Protein AF-C4J8I7-F1 (afdb_monomer_lite)

Structure (mmCIF, N/CA/C/O backbone):
data_AF-C4J8I7-F1
#
_entry.id   AF-C4J8I7-F1
#
loop_
_atom_site.group_PDB
_atom_site.id
_atom_site.type_symbol
_atom_site.label_atom_id
_atom_site.label_alt_id
_atom_site.label_comp_id
_atom_site.label_asym_id
_atom_site.label_entity_id
_atom_site.label_seq_id
_atom_site.pdbx_PDB_ins_code
_atom_site.Cartn_x
_atom_site.Cartn_y
_atom_site.Cartn_z
_atom_site.occupancy
_atom_site.B_iso_or_equiv
_atom_site.auth_seq_id
_atom_site.auth_comp_id
_atom_site.auth_asym_id
_atom_site.auth_atom_id
_atom_site.pdbx_PDB_model_num
ATOM 1 N N . MET A 1 1 ? 9.469 -9.850 3.181 1.00 73.75 1 MET A N 1
ATOM 2 C CA . MET A 1 1 ? 8.364 -9.011 3.736 1.00 73.75 1 MET A CA 1
ATOM 3 C C . MET A 1 1 ? 6.980 -9.260 3.111 1.00 73.75 1 MET A C 1
ATOM 5 O O . MET A 1 1 ? 6.038 -8.555 3.447 1.00 73.75 1 MET A O 1
ATOM 9 N N . THR A 1 2 ? 6.801 -10.244 2.224 1.00 83.25 2 THR A N 1
ATOM 10 C CA . THR A 1 2 ? 5.544 -10.425 1.463 1.00 83.25 2 THR A CA 1
ATOM 11 C C . THR A 1 2 ? 4.691 -11.608 1.926 1.00 83.25 2 THR A C 1
ATOM 13 O O . THR A 1 2 ? 3.809 -12.042 1.192 1.00 83.25 2 THR A O 1
ATOM 16 N N . ASP A 1 3 ? 4.972 -12.163 3.104 1.00 90.44 3 ASP A N 1
ATOM 17 C CA . ASP A 1 3 ? 4.226 -13.301 3.642 1.00 90.44 3 ASP A CA 1
ATOM 18 C C . ASP A 1 3 ? 2.792 -12.874 4.026 1.00 90.44 3 ASP A C 1
ATOM 20 O O . ASP A 1 3 ? 2.635 -11.960 4.846 1.00 90.44 3 ASP A O 1
ATOM 24 N N . PRO A 1 4 ? 1.741 -13.519 3.477 1.00 93.12 4 PRO A N 1
ATOM 25 C CA . PRO A 1 4 ? 0.354 -13.245 3.843 1.00 93.12 4 PRO A CA 1
ATOM 26 C C . PRO A 1 4 ? 0.067 -13.334 5.347 1.00 93.12 4 PRO A C 1
ATOM 28 O O . PRO A 1 4 ? -0.838 -12.649 5.825 1.00 93.12 4 PRO A O 1
ATOM 31 N N . GLN A 1 5 ? 0.836 -14.115 6.117 1.00 95.62 5 GLN A N 1
ATOM 32 C CA . GLN A 1 5 ? 0.658 -14.204 7.571 1.00 95.62 5 GLN A CA 1
ATOM 33 C C . GLN A 1 5 ? 0.861 -12.858 8.278 1.00 95.62 5 GLN A C 1
ATOM 35 O O . GLN A 1 5 ? 0.240 -12.613 9.312 1.00 95.62 5 GLN A O 1
ATOM 40 N N . GLN A 1 6 ? 1.643 -11.944 7.694 1.00 93.38 6 GLN A N 1
ATOM 41 C CA . GLN A 1 6 ? 1.862 -10.596 8.231 1.00 93.38 6 GLN A CA 1
ATOM 42 C C . GLN A 1 6 ? 0.598 -9.719 8.191 1.00 93.38 6 GLN A C 1
ATOM 44 O O . GLN A 1 6 ? 0.502 -8.730 8.918 1.00 93.38 6 GLN A O 1
ATOM 49 N N . ILE A 1 7 ? -0.413 -10.092 7.398 1.00 95.81 7 ILE A N 1
ATOM 50 C CA . ILE A 1 7 ? -1.697 -9.380 7.346 1.00 95.81 7 ILE A CA 1
ATOM 51 C C . ILE A 1 7 ? -2.465 -9.545 8.664 1.00 95.81 7 ILE A C 1
ATOM 53 O O . ILE A 1 7 ? -3.143 -8.617 9.098 1.00 95.81 7 ILE A O 1
ATOM 57 N N . VAL A 1 8 ? -2.347 -10.696 9.334 1.00 96.56 8 VAL A N 1
ATOM 58 C CA . VAL A 1 8 ? -3.089 -11.002 10.569 1.00 96.56 8 VAL A CA 1
ATOM 59 C C . VAL A 1 8 ? -2.745 -10.046 11.722 1.00 96.56 8 VAL A C 1
ATOM 61 O O . VAL A 1 8 ? -3.674 -9.441 12.271 1.00 96.56 8 VAL A O 1
ATOM 64 N N . PRO A 1 9 ? -1.468 -9.863 12.122 1.00 97.06 9 PRO A N 1
ATOM 65 C CA . PRO A 1 9 ? -1.126 -8.903 13.169 1.00 97.06 9 PRO A CA 1
ATOM 66 C C . PRO A 1 9 ? -1.464 -7.464 12.760 1.00 97.06 9 PRO A C 1
ATOM 68 O O . PRO A 1 9 ? -1.951 -6.703 13.596 1.00 97.06 9 PRO A O 1
ATOM 71 N N . PHE A 1 10 ? -1.305 -7.100 11.482 1.00 96.25 10 PHE A N 1
ATOM 72 C CA . PHE A 1 10 ? -1.703 -5.784 10.974 1.00 96.25 10 PHE A CA 1
ATOM 73 C C . PHE A 1 10 ? -3.217 -5.548 11.128 1.00 96.25 10 PHE A C 1
ATOM 75 O O . PHE A 1 10 ? -3.640 -4.533 11.682 1.00 96.25 10 PHE A O 1
ATOM 82 N N . TYR A 1 11 ? -4.045 -6.524 10.746 1.00 97.31 11 TYR A N 1
ATOM 83 C CA . TYR A 1 11 ? -5.499 -6.460 10.895 1.00 97.31 11 TYR A CA 1
ATOM 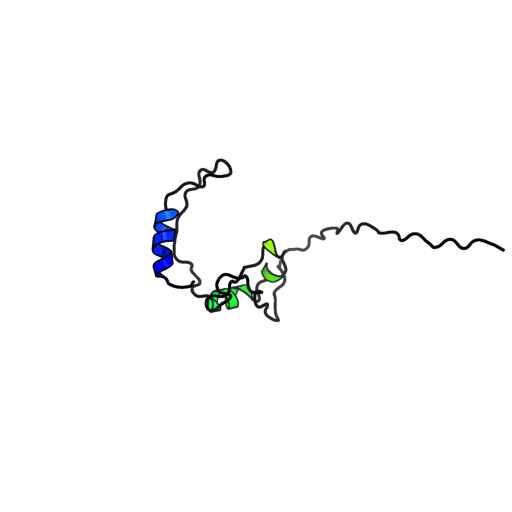84 C C . TYR A 1 11 ? -5.925 -6.307 12.353 1.00 97.31 11 TYR A C 1
ATOM 86 O O . TYR A 1 11 ? -6.671 -5.385 12.672 1.00 97.31 11 TYR A O 1
ATOM 94 N N . LYS A 1 12 ? -5.407 -7.153 13.252 1.00 97.19 12 LYS A N 1
ATOM 95 C CA . LYS A 1 12 ? -5.714 -7.068 14.691 1.00 97.19 12 LYS A CA 1
ATOM 96 C C . LYS A 1 12 ? -5.298 -5.724 15.295 1.00 97.19 12 LYS A C 1
ATOM 98 O O . LYS A 1 12 ? -5.928 -5.242 16.233 1.00 97.19 12 LYS A O 1
ATOM 103 N N . THR A 1 13 ? -4.235 -5.125 14.765 1.00 96.38 13 THR A N 1
ATOM 104 C CA . THR A 1 13 ? -3.701 -3.864 15.279 1.00 96.38 13 THR A CA 1
ATOM 105 C C . THR A 1 13 ? -4.512 -2.659 14.826 1.00 96.38 13 THR A C 1
ATOM 107 O O . THR A 1 13 ? -4.650 -1.739 15.624 1.00 96.38 13 THR A O 1
ATOM 110 N N . PHE A 1 14 ? -5.056 -2.637 13.607 1.00 96.38 14 PHE A N 1
ATOM 111 C CA . PHE A 1 14 ? -5.681 -1.428 13.051 1.00 96.38 14 PHE A CA 1
ATOM 112 C C . PHE A 1 14 ? -7.191 -1.526 12.841 1.00 96.38 14 PHE A C 1
ATOM 114 O O . PHE A 1 14 ? -7.885 -0.525 13.006 1.00 96.38 14 PHE A O 1
ATOM 121 N N . ASN A 1 15 ? -7.725 -2.693 12.482 1.00 97.19 15 ASN A N 1
ATOM 122 C CA . ASN A 1 15 ? -9.131 -2.806 12.109 1.00 97.19 15 ASN A CA 1
ATOM 123 C C . ASN A 1 15 ? -10.059 -2.456 13.286 1.00 97.19 15 ASN A C 1
ATOM 125 O O . ASN A 1 15 ? -9.887 -2.959 14.394 1.00 97.19 15 ASN A O 1
ATOM 129 N N . GLY A 1 16 ? -11.052 -1.599 13.043 1.00 96.44 16 GLY A N 1
ATOM 130 C CA . GLY A 1 16 ? -12.001 -1.137 14.056 1.00 96.44 16 GLY A CA 1
ATOM 131 C C . GLY A 1 16 ? -11.472 -0.035 14.980 1.00 96.44 16 GLY A C 1
ATOM 132 O O . GLY A 1 16 ? -12.228 0.456 15.817 1.00 96.44 16 GLY A O 1
ATOM 133 N N . LYS A 1 17 ? -10.213 0.402 14.835 1.00 96.56 17 LYS A N 1
ATOM 134 C CA . LYS A 1 17 ? -9.647 1.499 15.637 1.00 96.56 17 LYS A CA 1
ATOM 135 C C . LYS A 1 17 ? -9.842 2.857 14.965 1.00 96.56 17 LYS A C 1
ATOM 137 O O . LYS A 1 17 ? -9.806 2.962 13.740 1.00 96.56 17 LYS A O 1
ATOM 142 N N . LYS A 1 18 ? -10.038 3.906 15.768 1.00 96.56 18 LYS A N 1
ATOM 143 C CA . LYS A 1 18 ? -10.104 5.295 15.287 1.00 96.56 18 LYS A CA 1
ATOM 144 C C . LYS A 1 18 ? -8.711 5.830 14.968 1.00 96.56 18 LYS A C 1
ATOM 146 O O . LYS A 1 18 ? -7.737 5.452 15.615 1.00 96.56 18 LYS A O 1
ATOM 151 N N . TRP A 1 19 ? -8.623 6.737 14.000 1.00 95.69 19 TRP A N 1
ATOM 152 C CA . TRP A 1 19 ? -7.384 7.472 13.752 1.00 95.69 19 TRP A CA 1
ATOM 153 C C . TRP A 1 19 ? -7.162 8.512 14.852 1.00 95.69 19 TRP A C 1
ATOM 155 O O . TRP A 1 19 ? -7.944 9.442 15.004 1.00 95.69 19 TRP A O 1
ATOM 165 N N . GLU A 1 20 ? -6.074 8.364 15.604 1.00 92.50 20 GLU A N 1
ATOM 166 C CA . GLU A 1 20 ? -5.789 9.181 16.795 1.00 92.50 20 GLU A CA 1
ATOM 167 C C . GLU A 1 20 ? -5.437 10.641 16.474 1.00 92.50 20 GLU A C 1
ATOM 169 O O . GLU A 1 20 ? -5.549 11.522 17.321 1.00 92.50 20 GLU A O 1
ATOM 174 N N . LYS A 1 21 ? -4.993 10.916 15.244 1.00 92.00 21 LYS A N 1
ATOM 175 C CA . LYS A 1 21 ? -4.556 12.250 14.824 1.00 92.00 21 LYS A CA 1
ATOM 176 C C . LYS A 1 21 ? -5.689 13.037 14.168 1.00 92.00 21 LYS A C 1
ATOM 178 O O . LYS A 1 21 ? -6.628 12.472 13.609 1.00 92.00 21 LYS A O 1
ATOM 183 N N . PHE A 1 22 ? -5.539 14.362 14.174 1.00 91.06 22 PHE A N 1
ATOM 184 C CA . PHE A 1 22 ? -6.414 15.313 13.475 1.00 91.06 22 PHE A CA 1
ATOM 185 C C . PHE A 1 22 ? -7.873 15.334 13.964 1.00 91.06 22 PHE A C 1
ATOM 187 O O . PHE A 1 22 ? -8.755 15.703 13.193 1.00 91.06 22 PHE A O 1
ATOM 194 N N . ASN A 1 23 ? -8.134 14.929 15.217 1.00 89.88 23 ASN A N 1
ATOM 195 C CA . ASN A 1 23 ? -9.487 14.797 15.780 1.00 89.88 23 ASN A CA 1
ATOM 196 C C . ASN A 1 23 ? -10.423 13.980 14.871 1.00 89.88 23 ASN A C 1
ATOM 198 O O . ASN A 1 23 ? -11.597 14.302 14.705 1.00 89.88 23 ASN A O 1
ATOM 202 N N . SER A 1 24 ? -9.881 12.954 14.211 1.00 94.50 24 SER A N 1
ATOM 203 C CA . SER A 1 24 ? -10.633 12.208 13.214 1.00 94.50 24 SER A CA 1
ATOM 204 C C . SER A 1 24 ? -11.592 11.216 13.863 1.00 94.50 24 SER A C 1
ATOM 206 O O . SER A 1 24 ? -11.209 10.398 14.694 1.00 94.50 24 SER A O 1
ATOM 208 N N . GLU A 1 25 ? -12.841 11.212 13.407 1.00 96.19 25 GLU A N 1
ATOM 209 C CA . GLU A 1 25 ? -13.821 10.190 13.793 1.00 96.19 25 GLU A CA 1
ATOM 210 C C . GLU A 1 25 ? -13.738 8.921 12.933 1.00 96.19 25 GLU A C 1
ATOM 212 O O . GLU A 1 25 ? -14.419 7.932 13.207 1.00 96.19 25 GLU A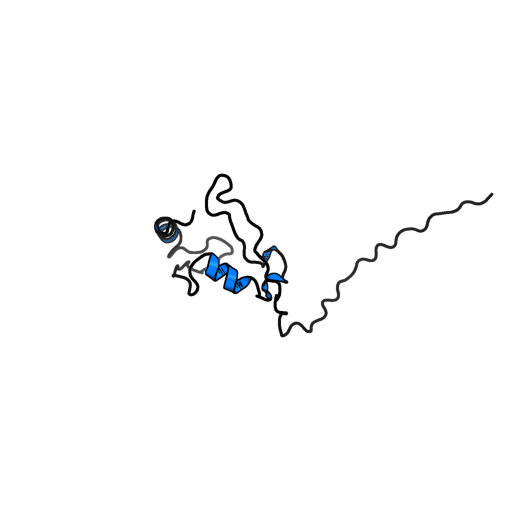 O 1
ATOM 217 N N . LYS A 1 26 ? -12.902 8.931 11.886 1.00 97.12 26 LYS A N 1
ATOM 218 C CA . LYS A 1 26 ? -12.762 7.808 10.956 1.00 97.12 26 LYS A CA 1
ATOM 219 C C . LYS A 1 26 ? -12.248 6.568 11.690 1.00 97.12 26 LYS A C 1
ATOM 221 O O . LYS A 1 26 ? -11.256 6.628 12.416 1.00 97.12 26 LYS A O 1
ATOM 226 N N . VAL A 1 27 ? -12.890 5.436 11.421 1.00 97.06 27 VAL A N 1
ATOM 227 C CA . VAL A 1 27 ? -12.508 4.109 11.916 1.00 97.06 27 VAL A CA 1
ATOM 228 C C . VAL A 1 27 ? -11.814 3.347 10.790 1.00 97.06 27 VAL A C 1
ATOM 230 O O . VAL A 1 27 ? -12.312 3.310 9.664 1.00 97.06 27 VAL A O 1
ATOM 233 N N . ALA A 1 28 ? -10.650 2.762 11.062 1.00 96.88 28 ALA A N 1
ATOM 234 C CA . ALA A 1 28 ? -9.910 1.996 10.072 1.00 96.88 28 ALA A CA 1
ATOM 235 C C . ALA A 1 28 ? -10.609 0.658 9.778 1.00 96.88 28 ALA A C 1
ATOM 237 O O . ALA A 1 28 ? -11.020 -0.063 10.687 1.00 96.88 28 ALA A O 1
ATOM 238 N N . SER A 1 29 ? -10.713 0.319 8.494 1.00 97.19 29 SER A N 1
ATOM 239 C CA . SER A 1 29 ? -11.268 -0.944 8.006 1.00 97.19 29 SER A CA 1
ATOM 240 C C . SER A 1 29 ? -10.353 -1.509 6.932 1.00 97.19 29 SER A C 1
ATOM 242 O O . SER A 1 29 ? -9.852 -0.763 6.089 1.00 97.19 29 SER A O 1
ATOM 244 N N . LEU A 1 30 ? -10.138 -2.821 6.956 1.00 96.56 30 LEU A N 1
ATOM 245 C CA . LEU A 1 30 ? -9.273 -3.512 6.004 1.00 96.56 30 LEU A CA 1
ATOM 246 C C . LEU A 1 30 ? -10.091 -4.436 5.101 1.00 96.56 30 LEU A C 1
ATOM 248 O O . LEU A 1 30 ? -10.998 -5.129 5.552 1.00 96.56 30 LEU A O 1
ATOM 252 N N . ALA A 1 31 ? -9.722 -4.467 3.825 1.00 96.69 31 ALA A N 1
ATOM 253 C CA . ALA A 1 31 ? -10.247 -5.384 2.823 1.00 96.69 31 ALA A CA 1
ATOM 254 C C . ALA A 1 31 ? -9.147 -5.696 1.802 1.00 96.69 31 ALA A C 1
ATOM 256 O O . ALA A 1 31 ? -8.181 -4.941 1.662 1.00 96.69 31 ALA A O 1
ATOM 257 N N . TYR A 1 32 ? -9.295 -6.795 1.065 1.00 96.88 32 TYR A N 1
ATOM 258 C CA . TYR A 1 32 ? -8.382 -7.099 -0.031 1.00 96.88 32 TYR A CA 1
ATOM 259 C C . TYR A 1 32 ? -8.561 -6.100 -1.179 1.00 96.88 32 TYR A C 1
ATOM 261 O O . TYR A 1 32 ? -9.678 -5.775 -1.582 1.00 96.88 32 TYR A O 1
ATOM 269 N N . ALA A 1 33 ? -7.444 -5.621 -1.724 1.00 96.44 33 ALA A N 1
ATOM 270 C CA . ALA A 1 33 ? -7.447 -4.759 -2.897 1.00 96.44 33 ALA A CA 1
ATOM 271 C C . ALA A 1 33 ? -7.955 -5.501 -4.145 1.00 96.44 33 ALA A C 1
ATOM 273 O O . ALA A 1 33 ? -7.767 -6.707 -4.299 1.00 96.44 33 ALA A O 1
ATOM 274 N N . ARG A 1 34 ? -8.535 -4.759 -5.090 1.00 97.69 34 ARG A N 1
ATOM 275 C CA . ARG A 1 34 ? -8.967 -5.313 -6.382 1.00 97.69 34 ARG A CA 1
ATOM 276 C C . ARG A 1 34 ? -7.796 -5.823 -7.229 1.00 97.69 34 ARG A C 1
ATOM 278 O O . ARG A 1 34 ? -7.933 -6.816 -7.932 1.00 97.69 34 ARG A O 1
ATOM 285 N N . ILE A 1 35 ? -6.669 -5.116 -7.193 1.00 97.38 35 ILE A N 1
ATOM 286 C CA . ILE A 1 35 ? -5.440 -5.493 -7.895 1.00 97.38 35 ILE A CA 1
ATOM 287 C C . ILE A 1 35 ? -4.518 -6.132 -6.866 1.00 97.38 35 ILE A C 1
ATOM 289 O O . ILE A 1 35 ? -4.202 -5.511 -5.853 1.00 97.38 35 ILE A O 1
ATOM 293 N N . GLN A 1 36 ? -4.110 -7.369 -7.124 1.00 96.19 36 GLN A N 1
ATOM 294 C CA . GLN A 1 36 ? -3.326 -8.180 -6.200 1.00 96.19 36 GLN A CA 1
ATOM 295 C C . GLN A 1 36 ? -1.958 -8.507 -6.797 1.00 96.19 36 GLN A C 1
ATOM 297 O O . GLN A 1 36 ? -1.842 -8.815 -7.981 1.00 96.19 36 GLN A O 1
ATOM 302 N N . GLY A 1 37 ? -0.927 -8.473 -5.952 1.00 94.06 37 GLY A N 1
ATOM 303 C CA . GLY A 1 37 ? 0.447 -8.812 -6.322 1.00 94.06 37 GLY A CA 1
ATOM 304 C C . GLY A 1 37 ? 1.288 -7.628 -6.814 1.00 94.06 37 GLY A C 1
ATOM 305 O O . GLY A 1 37 ? 0.815 -6.720 -7.497 1.00 94.06 37 GLY A O 1
ATOM 306 N N . ARG A 1 38 ? 2.587 -7.668 -6.482 1.00 93.19 38 ARG A N 1
ATOM 307 C CA . ARG A 1 38 ? 3.572 -6.612 -6.786 1.00 93.19 38 ARG A CA 1
ATOM 308 C C . ARG A 1 38 ? 3.647 -6.292 -8.280 1.00 93.19 38 ARG A C 1
ATOM 310 O O . ARG A 1 38 ? 3.543 -5.132 -8.657 1.00 93.19 38 ARG A O 1
ATOM 317 N N . ASN A 1 39 ? 3.774 -7.312 -9.130 1.00 94.75 39 ASN A N 1
ATOM 318 C CA . ASN A 1 39 ? 3.929 -7.118 -10.576 1.00 94.75 39 ASN A CA 1
ATOM 319 C C . ASN A 1 39 ? 2.665 -6.536 -11.222 1.00 94.75 39 ASN A C 1
ATOM 321 O O . ASN A 1 39 ? 2.767 -5.693 -12.108 1.00 94.75 39 ASN A O 1
ATOM 325 N N . ALA A 1 40 ? 1.478 -6.933 -10.752 1.00 96.38 40 ALA A N 1
ATOM 326 C CA . ALA A 1 40 ? 0.218 -6.380 -11.241 1.00 96.38 40 ALA A CA 1
ATOM 327 C C . ALA A 1 40 ? 0.057 -4.905 -10.840 1.00 96.38 40 ALA A C 1
ATOM 329 O O . ALA A 1 40 ? -0.361 -4.091 -11.660 1.00 96.38 40 ALA A O 1
ATOM 330 N N . LEU A 1 41 ? 0.442 -4.542 -9.610 1.00 96.19 41 LEU A N 1
ATOM 331 C CA . LEU A 1 41 ? 0.470 -3.147 -9.159 1.00 96.19 41 LEU A CA 1
ATOM 332 C C . LEU A 1 41 ? 1.470 -2.312 -9.968 1.00 96.19 41 LEU A C 1
ATOM 334 O O . LEU A 1 41 ? 1.128 -1.218 -10.413 1.00 96.19 41 LEU A O 1
ATOM 338 N N . ILE A 1 42 ? 2.670 -2.842 -10.226 1.00 95.50 42 ILE A N 1
ATOM 339 C CA . ILE A 1 42 ? 3.658 -2.200 -11.101 1.00 95.50 42 ILE A CA 1
ATOM 340 C C . ILE A 1 42 ? 3.064 -1.953 -12.488 1.00 95.50 42 ILE A C 1
ATOM 342 O O . ILE A 1 42 ? 3.025 -0.812 -12.942 1.00 95.50 42 ILE A O 1
ATOM 346 N N . ALA A 1 43 ? 2.526 -2.991 -13.129 1.00 95.62 43 ALA A N 1
ATOM 347 C CA . ALA A 1 43 ? 1.942 -2.883 -14.461 1.00 95.62 43 ALA A CA 1
ATOM 348 C C . ALA A 1 43 ? 0.776 -1.883 -14.518 1.00 95.62 43 ALA A C 1
ATOM 350 O O . ALA A 1 43 ? 0.607 -1.183 -15.518 1.00 95.62 43 ALA A O 1
ATOM 351 N N . HIS A 1 44 ? -0.001 -1.785 -13.437 1.00 95.56 44 HIS A N 1
ATOM 352 C CA . HIS A 1 44 ? -1.110 -0.846 -13.331 1.00 95.56 44 HIS A CA 1
ATOM 353 C C . HIS A 1 44 ? -0.648 0.617 -13.296 1.00 95.56 44 HIS A C 1
ATOM 355 O O . HIS A 1 44 ? -1.265 1.472 -13.933 1.00 95.56 44 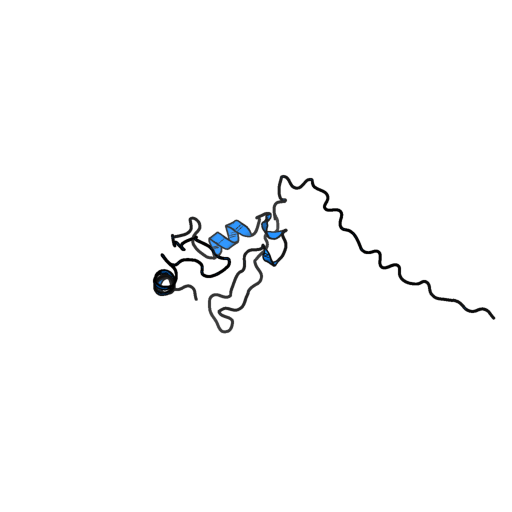HIS A O 1
ATOM 361 N N . PHE A 1 45 ? 0.442 0.916 -12.581 1.00 95.25 45 PHE A N 1
ATOM 362 C CA . PHE A 1 45 ? 0.897 2.292 -12.376 1.00 95.25 45 PHE A CA 1
ATOM 363 C C . PHE A 1 45 ? 2.038 2.740 -13.299 1.00 95.25 45 PHE A C 1
ATOM 365 O O . PHE A 1 45 ? 2.152 3.940 -13.530 1.00 95.25 45 PHE A O 1
ATOM 372 N N . GLN A 1 46 ? 2.827 1.835 -13.888 1.00 94.31 46 GLN A N 1
ATOM 373 C CA . GLN A 1 46 ? 4.034 2.181 -14.662 1.00 94.31 46 GLN A CA 1
ATOM 374 C C . GLN A 1 46 ? 3.780 3.145 -15.835 1.00 94.31 46 GLN A C 1
ATOM 376 O O . GLN A 1 46 ? 4.642 3.956 -16.153 1.00 94.31 46 GLN A O 1
ATOM 381 N N . ASN A 1 47 ? 2.592 3.090 -16.453 1.00 93.31 47 ASN A N 1
ATOM 382 C CA . ASN A 1 47 ? 2.178 3.979 -17.550 1.00 93.31 47 ASN A CA 1
ATOM 383 C C . ASN A 1 47 ? 1.100 4.994 -17.119 1.00 93.31 47 ASN A C 1
ATOM 385 O O . ASN A 1 47 ? 0.525 5.701 -17.952 1.00 93.31 47 ASN A O 1
ATOM 389 N N . SER A 1 48 ? 0.769 5.038 -15.827 1.00 93.38 48 SER A N 1
ATOM 390 C CA . SER A 1 48 ? -0.224 5.962 -15.289 1.00 93.38 48 SER A CA 1
ATOM 391 C C . SER A 1 48 ? 0.335 7.373 -15.265 1.00 93.38 48 SER A C 1
ATOM 393 O O . SER A 1 48 ? 1.471 7.598 -14.857 1.00 93.38 48 SER A O 1
ATOM 395 N N . SER A 1 49 ? -0.506 8.351 -15.584 1.00 92.50 49 SER A N 1
ATOM 396 C CA . SER A 1 49 ? -0.157 9.766 -15.479 1.00 92.50 49 SER A CA 1
ATOM 397 C C . SER A 1 49 ? 0.235 10.206 -14.066 1.00 92.50 49 SER A C 1
ATOM 399 O O . SER A 1 49 ? 0.810 11.275 -13.895 1.00 92.50 49 SER A O 1
ATOM 401 N N . LEU A 1 50 ? -0.068 9.382 -13.055 1.00 92.12 50 LEU A N 1
ATOM 402 C CA . LEU A 1 50 ? 0.402 9.549 -11.681 1.00 92.12 50 LEU A CA 1
ATOM 403 C C . LEU A 1 50 ? 1.938 9.608 -11.590 1.00 92.12 50 LEU A C 1
ATOM 405 O O . LEU A 1 50 ? 2.465 10.306 -10.730 1.00 92.12 50 LEU A O 1
ATOM 409 N N . MET A 1 51 ? 2.659 8.943 -12.498 1.00 92.06 51 MET A N 1
ATOM 410 C CA . MET A 1 51 ? 4.127 8.958 -12.522 1.00 92.06 51 MET A CA 1
ATOM 411 C C . MET A 1 51 ? 4.716 10.327 -12.902 1.00 92.06 51 MET A C 1
ATOM 413 O O . MET A 1 51 ? 5.892 10.566 -12.639 1.00 92.06 51 MET A O 1
ATOM 417 N N . ASN A 1 52 ? 3.903 11.235 -13.456 1.00 90.25 52 ASN A N 1
ATOM 418 C CA . ASN A 1 52 ? 4.292 12.612 -13.774 1.00 90.25 52 ASN A CA 1
ATOM 419 C C . ASN A 1 52 ? 4.064 13.595 -12.608 1.00 90.25 52 ASN A C 1
ATOM 421 O O . ASN A 1 52 ? 4.436 14.758 -12.722 1.00 90.25 52 ASN A O 1
ATOM 425 N N . GLU A 1 53 ? 3.442 13.168 -11.503 1.00 91.25 53 GLU A N 1
ATOM 426 C CA . GLU A 1 53 ? 3.224 14.022 -10.324 1.00 91.25 53 GLU A CA 1
ATOM 427 C C . GLU A 1 53 ? 4.495 14.185 -9.482 1.00 91.25 53 GLU A C 1
ATOM 429 O O . GLU A 1 53 ? 5.527 13.575 -9.758 1.00 91.25 53 GLU A O 1
ATOM 434 N N . GLU A 1 54 ? 4.422 14.977 -8.416 1.00 91.25 54 GLU A N 1
ATOM 435 C CA . GLU A 1 54 ? 5.496 15.096 -7.429 1.00 91.25 54 GLU A CA 1
ATOM 436 C C . GLU A 1 54 ? 5.888 13.750 -6.811 1.00 91.25 54 GLU A C 1
ATOM 438 O O . GLU A 1 54 ? 5.049 12.864 -6.633 1.00 91.25 54 GLU A O 1
ATOM 443 N N . LYS A 1 55 ? 7.164 13.595 -6.433 1.00 88.25 55 LYS A N 1
ATOM 444 C CA . LYS A 1 55 ? 7.707 12.317 -5.928 1.00 88.25 55 LYS A CA 1
ATOM 445 C C . LYS A 1 55 ? 6.919 11.747 -4.740 1.00 88.25 55 LYS A C 1
ATOM 447 O O . LYS A 1 55 ? 6.749 10.536 -4.668 1.00 88.25 55 LYS A O 1
ATOM 452 N N . TRP A 1 56 ? 6.400 12.602 -3.856 1.00 91.38 56 TRP A N 1
ATOM 453 C CA . TRP A 1 56 ? 5.622 12.208 -2.672 1.00 91.38 56 TRP A CA 1
ATOM 454 C C . TRP A 1 56 ? 4.191 11.736 -2.989 1.00 91.38 56 TRP A C 1
ATOM 456 O O . TRP A 1 56 ? 3.551 11.117 -2.144 1.00 91.38 56 TRP A O 1
ATOM 466 N N . CYS A 1 57 ? 3.703 11.988 -4.208 1.00 91.81 57 CYS A N 1
ATOM 467 C CA . CYS A 1 57 ? 2.409 11.510 -4.706 1.00 91.81 57 CYS A CA 1
ATOM 468 C C . CYS A 1 57 ? 2.516 10.205 -5.510 1.00 91.81 57 CYS A C 1
ATOM 470 O O . CYS A 1 57 ? 1.492 9.645 -5.909 1.00 91.81 57 CYS A O 1
ATOM 472 N N . ARG A 1 58 ? 3.733 9.745 -5.818 1.00 93.56 58 ARG A N 1
ATOM 473 C CA . ARG A 1 58 ? 3.956 8.551 -6.641 1.00 93.56 58 ARG A CA 1
ATOM 474 C C . ARG A 1 58 ? 3.881 7.282 -5.787 1.00 93.56 58 ARG A C 1
ATOM 476 O O . ARG A 1 58 ? 4.176 7.328 -4.592 1.00 93.56 58 ARG A O 1
ATOM 483 N N . PRO A 1 59 ? 3.535 6.130 -6.382 1.00 94.88 59 PRO A N 1
ATOM 484 C CA . PRO A 1 59 ? 3.612 4.857 -5.681 1.00 94.88 59 PRO A CA 1
ATOM 485 C C . PRO A 1 59 ? 5.049 4.559 -5.236 1.00 94.88 59 PRO A C 1
ATOM 487 O O . PRO A 1 59 ? 6.002 4.791 -5.983 1.00 94.88 59 PRO A O 1
ATOM 490 N N . MET A 1 60 ? 5.193 4.008 -4.033 1.00 94.81 60 MET A N 1
ATOM 491 C CA . MET A 1 60 ? 6.479 3.566 -3.495 1.00 94.81 60 MET A CA 1
ATOM 492 C C . MET A 1 60 ? 6.624 2.055 -3.632 1.00 94.81 60 MET A C 1
ATOM 494 O O . MET A 1 60 ? 5.659 1.306 -3.461 1.00 94.81 60 MET A O 1
ATOM 498 N N . LEU A 1 61 ? 7.847 1.620 -3.921 1.00 93.94 61 LEU A N 1
ATOM 499 C CA . LEU A 1 61 ? 8.230 0.220 -3.968 1.00 93.94 61 LEU A CA 1
ATOM 500 C C . LEU A 1 61 ? 9.338 -0.019 -2.947 1.00 93.94 61 LEU A C 1
ATOM 502 O O . LEU A 1 61 ? 10.158 0.860 -2.698 1.00 93.94 61 LEU A O 1
ATOM 506 N N . PHE A 1 62 ? 9.351 -1.211 -2.367 1.00 94.62 62 PHE A N 1
ATOM 507 C CA . PHE A 1 62 ? 10.380 -1.641 -1.430 1.00 94.62 62 PHE A CA 1
ATOM 508 C C . PHE A 1 62 ? 10.919 -2.996 -1.876 1.00 94.62 62 PHE A C 1
ATOM 510 O O . PHE A 1 62 ? 10.173 -3.815 -2.439 1.00 94.62 62 PHE A O 1
ATOM 517 N N . HIS A 1 63 ? 12.198 -3.241 -1.610 1.00 93.19 63 HIS A N 1
ATOM 518 C CA . HIS A 1 63 ? 12.812 -4.538 -1.858 1.00 93.19 63 HIS A CA 1
ATOM 519 C C . HIS A 1 63 ? 12.143 -5.598 -0.979 1.00 93.19 63 HIS A C 1
ATOM 521 O O . HIS A 1 63 ? 11.999 -5.436 0.235 1.00 93.19 63 HIS A O 1
ATOM 527 N N . LYS A 1 64 ? 11.703 -6.694 -1.604 1.00 88.62 64 LYS A N 1
ATOM 528 C CA . LYS A 1 64 ? 10.909 -7.728 -0.924 1.00 88.62 64 LYS A CA 1
ATOM 529 C C . LYS A 1 64 ? 11.733 -8.635 -0.005 1.00 88.62 64 LYS A C 1
ATOM 531 O O . LYS A 1 64 ? 11.235 -9.002 1.063 1.00 88.62 64 LYS A O 1
ATOM 536 N N . ASP A 1 65 ? 12.944 -8.975 -0.444 1.00 87.19 65 ASP A N 1
ATOM 537 C CA . ASP A 1 65 ? 13.810 -10.029 0.089 1.00 87.19 65 ASP A CA 1
ATOM 538 C C . ASP A 1 65 ? 15.288 -9.628 -0.077 1.00 87.19 65 ASP A C 1
ATOM 540 O O . ASP A 1 65 ? 15.608 -8.720 -0.848 1.00 87.19 65 ASP A O 1
ATOM 544 N N . GLY A 1 66 ? 16.186 -10.350 0.598 1.00 88.19 66 GLY A N 1
ATOM 545 C CA . GLY A 1 66 ? 17.633 -10.137 0.520 1.00 88.19 66 GLY A CA 1
ATOM 546 C C . GLY A 1 66 ? 18.168 -9.135 1.552 1.00 88.19 66 GLY A C 1
ATOM 547 O O . GLY A 1 66 ? 17.422 -8.702 2.430 1.00 88.19 66 GLY A O 1
ATOM 548 N N . PRO A 1 67 ? 19.461 -8.771 1.468 1.00 91.44 67 PRO A N 1
ATOM 549 C CA . PRO A 1 67 ? 20.114 -7.897 2.447 1.00 91.44 67 PRO A CA 1
ATOM 550 C C . PRO A 1 67 ? 19.524 -6.481 2.493 1.00 91.44 67 PRO A C 1
ATOM 552 O O . PRO A 1 67 ? 19.601 -5.835 3.529 1.00 91.44 67 PRO A O 1
ATOM 555 N N . ASN A 1 68 ? 18.885 -6.042 1.406 1.00 90.81 68 ASN A N 1
ATOM 556 C CA . ASN A 1 68 ? 18.267 -4.718 1.287 1.00 90.81 68 ASN A CA 1
ATOM 557 C C . ASN A 1 68 ? 16.747 -4.760 1.545 1.00 90.81 68 ASN A C 1
ATOM 559 O O . ASN A 1 68 ? 16.028 -3.840 1.162 1.00 90.81 68 ASN A O 1
ATOM 563 N N . ALA A 1 69 ? 16.203 -5.860 2.086 1.00 90.12 69 ALA A N 1
ATOM 564 C CA . ALA A 1 69 ? 14.761 -5.994 2.296 1.00 90.12 69 ALA A CA 1
ATOM 565 C C . ALA A 1 69 ? 14.226 -4.868 3.197 1.00 90.12 69 ALA A C 1
ATOM 567 O O . ALA A 1 69 ? 14.708 -4.668 4.307 1.00 90.12 69 ALA A O 1
ATOM 568 N N . GLY A 1 70 ? 13.196 -4.166 2.721 1.00 90.19 70 GLY A N 1
ATOM 569 C CA . GLY A 1 70 ? 12.634 -2.993 3.397 1.00 90.19 70 GLY A CA 1
ATOM 570 C C . GLY A 1 70 ? 13.180 -1.653 2.905 1.00 90.19 70 GLY A C 1
ATOM 571 O O . GLY A 1 70 ? 12.512 -0.641 3.111 1.00 90.19 70 GLY A O 1
ATOM 572 N N . ASP A 1 71 ? 14.299 -1.635 2.178 1.00 94.19 71 ASP A N 1
ATOM 573 C CA . ASP A 1 71 ? 14.805 -0.411 1.560 1.00 94.19 71 ASP A CA 1
ATOM 574 C C . ASP A 1 71 ? 13.944 -0.006 0.365 1.00 94.19 71 ASP A C 1
ATOM 576 O O . ASP A 1 71 ? 13.475 -0.849 -0.416 1.00 94.19 71 ASP A O 1
ATOM 580 N N . GLN A 1 72 ? 13.758 1.305 0.199 1.00 93.50 72 GLN A N 1
ATOM 581 C CA . GLN A 1 72 ? 12.999 1.856 -0.915 1.00 93.50 72 GLN A CA 1
ATOM 582 C C . GLN A 1 72 ? 13.711 1.588 -2.247 1.00 93.50 72 GLN A C 1
ATOM 584 O O . GLN A 1 72 ? 14.901 1.845 -2.411 1.00 93.50 72 GLN A O 1
ATOM 589 N N . GLU A 1 73 ? 12.945 1.111 -3.221 1.00 93.00 73 GLU A N 1
ATOM 590 C CA . GLU A 1 73 ? 13.380 0.873 -4.592 1.00 93.00 73 GLU A CA 1
ATOM 591 C C . GLU A 1 73 ? 12.730 1.909 -5.527 1.00 93.00 73 GLU A C 1
ATOM 593 O O . GLU A 1 73 ? 11.558 2.267 -5.338 1.00 93.00 73 GLU A O 1
ATOM 598 N N . PRO A 1 74 ? 13.444 2.399 -6.556 1.00 92.00 74 PRO A N 1
ATOM 599 C CA . PRO A 1 74 ? 12.840 3.224 -7.593 1.00 92.00 74 PRO A CA 1
ATOM 600 C C . PRO A 1 74 ? 11.679 2.502 -8.284 1.00 92.00 74 PRO A C 1
ATOM 602 O O . PRO A 1 74 ? 11.786 1.343 -8.678 1.00 92.00 74 PRO A O 1
ATOM 605 N N . PHE A 1 75 ? 10.560 3.200 -8.475 1.00 93.56 75 PHE A N 1
ATOM 606 C CA . PHE A 1 75 ? 9.432 2.629 -9.204 1.00 93.56 75 PHE A CA 1
ATOM 607 C C . PHE A 1 75 ? 9.768 2.530 -10.704 1.00 93.56 75 PHE A C 1
ATOM 609 O O . PHE A 1 75 ? 10.195 3.533 -11.283 1.00 93.56 75 PHE A O 1
ATOM 616 N N . PRO A 1 76 ? 9.547 1.380 -11.366 1.00 93.12 76 PRO A N 1
ATOM 617 C CA . PRO A 1 76 ? 9.802 1.247 -12.796 1.00 93.12 76 PRO A CA 1
ATOM 618 C C . PRO A 1 76 ? 8.788 2.076 -13.597 1.00 93.12 76 PRO A C 1
ATOM 620 O O . PRO A 1 76 ? 7.584 1.811 -13.588 1.00 93.12 76 PRO A O 1
ATOM 623 N N . VAL A 1 77 ? 9.279 3.111 -14.277 1.00 89.56 77 VAL A N 1
ATOM 624 C CA . VAL A 1 77 ? 8.468 3.983 -15.134 1.00 89.56 77 VAL A CA 1
ATOM 625 C C . VAL A 1 77 ? 8.456 3.400 -16.542 1.00 89.56 77 VAL A C 1
ATOM 627 O O . VAL A 1 77 ? 9.511 3.160 -17.123 1.00 89.56 77 VAL A O 1
ATOM 630 N N . GLY A 1 78 ? 7.266 3.158 -17.088 1.00 86.31 78 GLY A N 1
ATOM 631 C CA . GLY A 1 78 ? 7.125 2.680 -18.458 1.00 86.31 78 GLY A CA 1
ATOM 632 C C . GLY A 1 78 ? 7.365 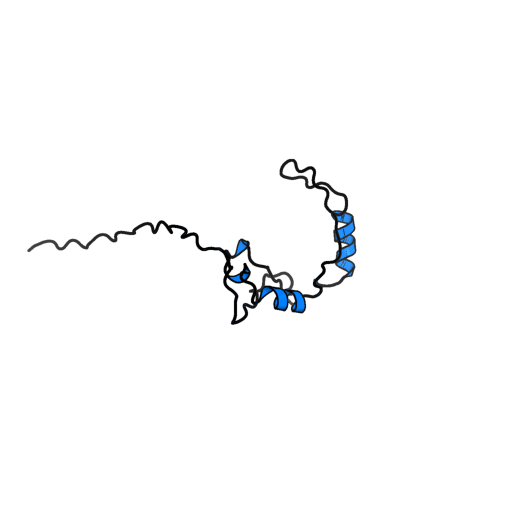3.798 -19.473 1.00 86.31 78 GLY A C 1
ATOM 633 O O . GLY A 1 78 ? 7.180 4.976 -19.184 1.00 86.31 78 GLY A O 1
ATOM 634 N N . ASN A 1 79 ? 7.740 3.436 -20.697 1.00 86.50 79 ASN A N 1
ATOM 635 C CA . ASN A 1 79 ? 8.099 4.398 -21.746 1.00 86.50 79 ASN A CA 1
ATOM 636 C C . ASN A 1 79 ? 6.916 5.256 -22.237 1.00 86.50 79 ASN A C 1
ATOM 638 O O . ASN A 1 79 ? 7.130 6.263 -22.901 1.00 86.50 79 ASN A O 1
ATOM 642 N N . ASN A 1 80 ? 5.676 4.862 -21.929 1.00 88.94 80 ASN A N 1
ATOM 643 C CA . ASN A 1 80 ? 4.453 5.477 -22.448 1.00 88.94 80 ASN A CA 1
ATOM 644 C C . ASN A 1 80 ? 3.576 6.025 -21.313 1.00 88.94 80 ASN A C 1
ATOM 646 O O . ASN A 1 80 ? 2.384 5.709 -21.220 1.00 88.94 80 ASN A O 1
ATOM 650 N N . VAL A 1 81 ? 4.168 6.823 -20.419 1.00 88.25 81 VAL A N 1
ATOM 651 C CA . VAL A 1 81 ? 3.423 7.477 -19.336 1.00 88.25 81 VAL A CA 1
ATOM 652 C C . VAL A 1 81 ? 2.392 8.434 -19.926 1.00 88.25 81 VAL A C 1
ATOM 654 O O . VAL A 1 81 ? 2.724 9.392 -20.622 1.00 88.25 81 VAL A O 1
ATOM 657 N N . ARG A 1 82 ? 1.118 8.188 -19.627 1.00 87.94 82 ARG A N 1
ATOM 658 C CA . ARG A 1 82 ? 0.016 9.013 -20.133 1.00 87.94 82 ARG A CA 1
ATOM 659 C C . ARG A 1 82 ? 0.068 10.415 -19.522 1.00 87.94 82 ARG A C 1
ATOM 661 O O . ARG A 1 82 ? 0.419 10.581 -18.356 1.00 87.94 82 ARG A O 1
ATOM 668 N N . SER A 1 83 ? -0.339 11.436 -20.266 1.00 84.88 83 SER A N 1
ATOM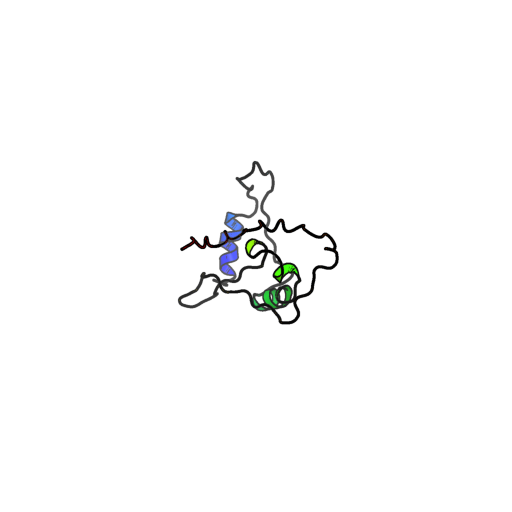 669 C CA . SER A 1 83 ? -0.598 12.756 -19.685 1.00 84.88 83 SER A CA 1
ATOM 670 C C . SER A 1 83 ? -1.924 12.743 -18.915 1.00 84.88 83 SER A C 1
ATOM 672 O O . SER A 1 83 ? -2.833 11.962 -19.211 1.00 84.88 83 SER A O 1
ATOM 674 N N . ARG A 1 84 ? -2.054 13.597 -17.890 1.00 77.25 84 ARG A N 1
ATOM 675 C CA . ARG A 1 84 ? -3.354 13.802 -17.235 1.00 77.25 84 ARG A CA 1
ATOM 676 C C . ARG A 1 84 ? -4.250 14.578 -18.185 1.00 77.25 84 ARG A C 1
ATOM 678 O O . ARG A 1 84 ? -4.057 15.777 -18.368 1.00 77.25 84 ARG A O 1
ATOM 685 N N . SER A 1 85 ? -5.244 13.906 -18.751 1.00 67.56 85 SER A N 1
ATOM 686 C CA . SER A 1 85 ? -6.308 14.599 -19.471 1.00 67.56 85 SER A CA 1
ATOM 687 C C . SER A 1 85 ? -7.057 15.510 -18.490 1.00 67.56 85 SER A C 1
ATOM 689 O O . SER A 1 85 ? -7.500 15.050 -17.437 1.00 67.56 85 SER A O 1
ATOM 691 N N . GLY A 1 86 ? -7.127 16.810 -18.795 1.00 62.16 86 GLY A N 1
ATOM 692 C CA . GLY A 1 86 ? -7.879 17.802 -18.014 1.00 62.16 86 GLY A CA 1
ATOM 693 C C . GLY A 1 86 ? -7.061 18.854 -17.255 1.00 62.16 86 GLY A C 1
ATOM 694 O O . GLY A 1 86 ? -7.653 19.691 -16.579 1.00 62.16 86 GLY A O 1
ATOM 695 N N . ARG A 1 87 ? -5.724 18.875 -17.360 1.00 58.16 87 ARG A N 1
ATOM 696 C CA . ARG A 1 87 ? -4.889 19.890 -16.691 1.00 58.16 87 ARG A CA 1
ATOM 697 C C . ARG A 1 87 ? -4.419 21.000 -17.649 1.00 58.16 87 ARG A C 1
ATOM 699 O O . ARG A 1 87 ? -3.239 21.308 -17.706 1.00 58.16 87 ARG A O 1
ATOM 706 N N . ASN A 1 88 ? -5.354 21.650 -18.348 1.00 44.78 88 ASN A N 1
ATOM 707 C CA . ASN A 1 88 ? -5.114 22.932 -19.038 1.00 44.78 88 ASN A CA 1
ATOM 708 C C . ASN A 1 88 ? -5.215 24.113 -18.056 1.00 44.78 88 ASN A C 1
ATOM 710 O O . ASN A 1 88 ? -5.965 25.060 -18.284 1.00 44.78 88 ASN A O 1
ATOM 714 N N . ARG A 1 89 ? -4.501 24.065 -16.928 1.00 52.25 89 ARG A N 1
ATOM 715 C CA . ARG A 1 89 ? -4.317 25.258 -16.097 1.00 52.25 89 ARG A CA 1
ATOM 716 C C . ARG A 1 89 ? -2.828 25.567 -16.100 1.00 52.25 89 ARG A C 1
ATOM 718 O O . ARG A 1 89 ? -2.080 24.755 -15.556 1.00 52.25 89 ARG A O 1
ATOM 725 N N . PRO A 1 90 ? -2.380 26.672 -16.718 1.00 43.50 90 PRO A N 1
ATOM 726 C CA . PRO A 1 90 ? -1.001 27.084 -16.563 1.00 43.50 90 PRO A CA 1
ATOM 727 C C . PRO A 1 90 ? -0.824 27.412 -15.080 1.00 43.50 90 PRO A C 1
ATOM 729 O O . PRO A 1 90 ? -1.391 28.381 -14.576 1.00 43.50 90 PRO A O 1
ATOM 732 N N . LEU A 1 91 ? -0.094 26.566 -14.350 1.00 48.50 91 LEU A N 1
ATOM 733 C CA . LEU A 1 91 ? 0.560 27.049 -13.147 1.00 48.50 91 LEU A CA 1
ATOM 734 C C . LEU A 1 91 ? 1.613 28.015 -13.672 1.00 48.50 91 LEU A C 1
ATOM 736 O O . LEU A 1 91 ? 2.581 27.593 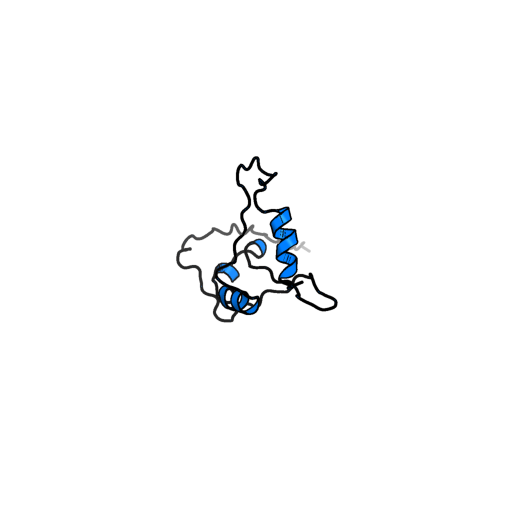-14.302 1.00 48.50 91 LEU A O 1
ATOM 740 N N . SER A 1 92 ? 1.373 29.307 -13.467 1.00 45.56 92 SER A N 1
ATOM 741 C CA . SER A 1 92 ? 2.416 30.317 -13.534 1.00 45.56 92 SER A CA 1
ATOM 742 C C . SER A 1 92 ? 3.496 29.876 -12.551 1.00 45.56 92 SER A C 1
ATOM 744 O O . SER A 1 92 ? 3.383 30.098 -11.348 1.00 45.56 92 SER A O 1
ATOM 746 N N . SER A 1 93 ? 4.500 29.161 -13.057 1.00 43.25 93 SER A N 1
ATOM 747 C CA . SER A 1 93 ? 5.775 29.010 -12.383 1.00 43.25 93 SER A CA 1
ATOM 748 C C . SER A 1 93 ? 6.311 30.429 -12.266 1.00 43.25 93 SER A C 1
ATOM 750 O O . SER A 1 93 ? 6.735 31.027 -13.252 1.00 43.25 93 SER A O 1
ATOM 752 N N . GLY A 1 94 ? 6.171 31.015 -11.078 1.00 40.12 94 GLY A N 1
ATOM 753 C CA . GLY A 1 94 ? 6.960 32.171 -10.700 1.00 40.12 94 GLY A CA 1
ATOM 754 C C . GLY A 1 94 ? 8.409 31.716 -10.692 1.00 40.12 94 GLY A C 1
ATOM 755 O O . GLY A 1 94 ? 8.890 31.200 -9.691 1.00 40.12 94 GLY A O 1
ATOM 756 N N . SER A 1 95 ? 9.072 31.827 -11.839 1.00 37.66 95 SER A N 1
ATOM 757 C CA . SER A 1 95 ? 10.517 31.742 -11.924 1.00 37.66 95 SER A CA 1
ATOM 758 C C . SER A 1 95 ? 11.064 32.976 -11.217 1.00 37.66 95 SER A C 1
ATOM 760 O O . SER A 1 95 ? 11.023 34.082 -11.766 1.00 37.66 95 SER A O 1
ATOM 762 N N . GLU A 1 96 ? 11.533 32.796 -9.984 1.00 34.56 96 GLU A N 1
ATOM 763 C CA . GLU A 1 96 ? 12.427 33.755 -9.352 1.00 34.56 96 GLU A CA 1
ATOM 764 C C . GLU A 1 96 ? 13.580 34.013 -10.320 1.00 34.56 96 GLU A C 1
ATOM 766 O O . GLU A 1 96 ? 14.316 33.117 -10.729 1.00 34.56 96 GLU A O 1
ATOM 771 N N . THR A 1 97 ? 13.651 35.256 -10.780 1.00 33.47 97 THR A N 1
ATOM 772 C CA . THR A 1 97 ? 14.690 35.723 -11.680 1.00 33.47 97 THR A CA 1
ATOM 773 C C . THR A 1 97 ? 15.941 35.923 -10.837 1.00 33.47 97 THR A C 1
ATOM 775 O O . THR A 1 97 ? 16.108 36.971 -10.216 1.00 33.47 97 THR A O 1
ATOM 778 N N . THR A 1 98 ? 16.837 34.940 -10.805 1.00 38.59 98 THR A N 1
ATOM 779 C CA . THR A 1 98 ? 18.238 35.181 -10.458 1.00 38.59 98 THR A CA 1
ATOM 780 C C . THR A 1 98 ? 18.832 36.061 -11.554 1.00 38.59 98 THR A C 1
ATOM 782 O O . THR A 1 98 ? 19.324 35.590 -12.576 1.00 38.59 98 THR A O 1
ATOM 785 N N . LYS A 1 99 ? 18.727 37.382 -11.374 1.00 39.12 99 LYS A N 1
ATOM 786 C CA . LYS A 1 99 ? 19.558 38.337 -12.103 1.00 39.12 99 LYS A CA 1
ATOM 787 C C . LYS A 1 99 ? 20.966 38.210 -11.540 1.00 39.12 99 LYS A C 1
ATOM 789 O O . LYS A 1 99 ? 21.259 38.745 -10.474 1.00 39.12 99 LYS A O 1
ATOM 794 N N . GLU A 1 100 ? 21.804 37.457 -12.243 1.00 34.66 100 GLU A N 1
ATOM 795 C CA . GLU A 1 100 ? 23.246 37.513 -12.061 1.00 34.66 100 GLU A CA 1
ATOM 796 C C . GLU A 1 100 ? 23.728 38.957 -12.218 1.00 34.66 100 GLU A C 1
ATOM 798 O O . GLU A 1 100 ? 23.370 39.669 -13.162 1.00 34.66 100 GLU A O 1
ATOM 803 N N . ALA A 1 101 ? 24.513 39.388 -11.237 1.00 36.31 101 ALA A N 1
ATOM 804 C CA . ALA A 1 101 ? 25.201 40.659 -11.239 1.00 36.31 101 ALA A CA 1
ATOM 805 C C . ALA A 1 101 ? 26.243 40.681 -12.367 1.00 36.31 101 ALA A C 1
ATOM 807 O O . ALA A 1 101 ? 27.058 39.771 -12.504 1.00 36.31 101 ALA A O 1
ATOM 808 N N . SER A 1 102 ? 26.211 41.740 -13.171 1.00 41.50 102 SER A N 1
ATOM 809 C CA . SER A 1 102 ? 27.214 42.035 -14.193 1.00 41.50 102 SER A CA 1
ATOM 810 C C . SER A 1 102 ? 28.597 42.262 -13.556 1.00 41.50 102 SER A C 1
ATOM 812 O O . SER A 1 102 ? 28.669 42.881 -12.491 1.00 41.50 102 SER A O 1
ATOM 814 N N . PRO A 1 103 ? 29.704 41.827 -14.186 1.00 44.66 103 PRO A N 1
ATOM 815 C CA . PRO A 1 103 ? 31.037 42.111 -13.677 1.00 44.66 103 PRO A CA 1
ATOM 816 C C . PRO A 1 103 ? 31.416 43.572 -13.951 1.00 44.66 103 PRO A C 1
ATOM 818 O O . PRO A 1 103 ? 31.253 44.083 -15.058 1.00 44.66 103 PRO A O 1
ATOM 821 N N . SER A 1 104 ? 31.935 44.241 -12.922 1.00 41.78 104 SER A N 1
ATOM 822 C CA . SER A 1 104 ? 32.521 45.575 -13.006 1.00 41.78 104 SER A CA 1
ATOM 823 C C . SER A 1 104 ? 33.858 45.526 -13.750 1.00 41.78 104 SER A C 1
ATOM 825 O O . SER A 1 104 ? 34.792 44.864 -13.297 1.00 41.78 104 SER A O 1
ATOM 827 N N . THR A 1 105 ? 33.992 46.273 -14.839 1.00 47.88 105 THR A N 1
ATOM 828 C CA . THR A 1 105 ? 35.297 46.651 -15.397 1.00 47.88 105 THR A CA 1
ATOM 829 C C . THR A 1 105 ? 35.666 48.045 -14.900 1.00 47.88 105 THR A C 1
ATOM 831 O O . THR A 1 105 ? 34.981 49.017 -15.219 1.00 47.88 105 THR A O 1
ATOM 834 N N . SER A 1 106 ? 36.735 48.130 -14.105 1.00 43.97 106 SER A N 1
ATOM 835 C CA . SER A 1 106 ? 37.392 49.386 -13.720 1.00 43.97 106 SER A CA 1
ATOM 836 C C . SER A 1 106 ? 38.205 49.964 -14.886 1.00 43.97 106 SER A C 1
ATOM 838 O O . SER A 1 106 ? 38.711 49.189 -15.701 1.00 43.97 106 SER A O 1
ATOM 840 N N . PRO A 1 107 ? 38.375 51.296 -14.963 1.00 51.78 107 PRO A N 1
ATOM 841 C CA . PRO A 1 107 ? 39.164 51.937 -16.003 1.00 51.78 107 PRO A CA 1
ATOM 842 C C . PRO A 1 107 ? 40.641 52.055 -15.599 1.00 51.78 107 PRO A C 1
ATOM 844 O O . PRO A 1 107 ? 40.953 52.313 -14.435 1.00 51.78 107 PRO A O 1
ATOM 847 N N . ASN A 1 108 ? 41.528 51.930 -16.585 1.00 39.66 108 ASN A N 1
ATOM 848 C CA . ASN A 1 108 ? 42.770 52.696 -16.676 1.00 39.66 108 ASN A CA 1
ATOM 849 C C . ASN A 1 108 ? 43.051 52.987 -18.151 1.00 39.66 108 ASN A C 1
ATOM 851 O O . ASN A 1 108 ? 42.837 52.056 -18.962 1.00 39.66 108 ASN A O 1
#

Secondary structure (DSSP, 8-state):
---GGGHHHHHHHHTTPBP-STT--PBP-----SS-SHHHHHHHHTTSGGGGS-GGGSPPEE--SSTTTTSEE-----TTPPP-TT-------------PPPPP----

InterPro domains:
  IPR007201 Mei2-like, C-terminal RNA recognition motif [PF04059] (1-46)

Foldseek 3Di:
DPDPVVVVVVCVVAAQDFDPPPPGPDGDHDDDDPQDDDVSVLVVQQQELQVVDDPVSHDWDADCDDPRGRPTDDRRHDPRRDHPPPPPDPPPPPPPDPPDDDDDDDDD

Radius of gyration: 23.22 Å; chains: 1; bounding box: 57×67×39 Å

pLDDT: mean 82.2, std 20.81, range [33.47, 97.69]

Sequence (108 aa):
MTDPQQIVPFYKTFNGKKWEKFNSEKVASLAYARIQGRNALIAHFQNSSLMNEEKWCRPMLFHKDGPNAGDQEPFPVGNNVRSRSGRNRPLSSGSETTKEASPSTSPN

Organism: Zea mays (NCBI:txid4577)